Protein AF-A0A6V7K2Q7-F1 (afdb_monomer_lite)

Radius of gyration: 15.32 Å; chains: 1; bounding box: 31×34×26 Å

pLDDT: mean 84.27, std 11.24, range [61.12, 98.38]

Organism: NCBI:txid1563983

Sequence (59 aa):
VPPVAYYIPNFITDDEENEIMKYVNNAPQPKWTQLSHRRLQNWGGIPHQKGMIAEQIPS

Secondary structure (DSSP, 8-state):
--------TT-S-HHHHHHHHHHHHTS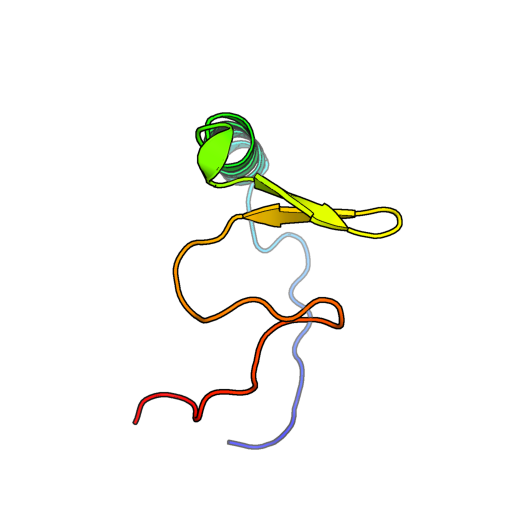-GGGEEEETTEEEE-SSS-EETTEEPP-PPP-

Structure (mmCIF, N/CA/C/O backbone):
data_AF-A0A6V7K2Q7-F1
#
_entry.id   AF-A0A6V7K2Q7-F1
#
loop_
_atom_site.group_PDB
_atom_site.id
_atom_site.type_symbol
_atom_site.label_atom_id
_atom_site.label_alt_id
_atom_site.label_comp_id
_atom_site.label_asym_id
_atom_site.label_entity_id
_atom_site.label_seq_id
_atom_site.pdbx_PDB_ins_code
_atom_site.Cartn_x
_atom_site.Cartn_y
_atom_site.Cartn_z
_atom_site.occupancy
_atom_site.B_iso_or_equiv
_atom_site.auth_seq_id
_atom_site.auth_comp_id
_atom_site.auth_asym_id
_atom_site.auth_atom_id
_atom_site.pdbx_PDB_model_num
ATOM 1 N N . VAL A 1 1 ? 0.978 -22.571 -13.148 1.00 61.12 1 VAL A N 1
ATOM 2 C CA . VAL A 1 1 ? -0.410 -22.246 -12.734 1.00 61.12 1 VAL A CA 1
ATOM 3 C C . VAL A 1 1 ? -1.102 -21.599 -13.931 1.00 61.12 1 VAL A C 1
ATOM 5 O O . VAL A 1 1 ? -0.429 -20.807 -14.584 1.00 61.12 1 VAL A O 1
ATOM 8 N N . PRO A 1 2 ? -2.344 -21.963 -14.305 1.00 63.84 2 PRO A N 1
ATOM 9 C CA . PRO A 1 2 ? -3.020 -21.321 -15.435 1.00 63.84 2 PRO A CA 1
ATOM 10 C C . PRO A 1 2 ? -3.161 -19.802 -15.200 1.00 63.84 2 PRO A C 1
ATOM 12 O O . PRO A 1 2 ? -3.315 -19.403 -14.044 1.00 63.84 2 PRO A O 1
ATOM 15 N N . PRO A 1 3 ? -3.129 -18.954 -16.247 1.00 74.12 3 PRO A N 1
ATOM 16 C CA . PRO A 1 3 ? -3.257 -17.501 -16.123 1.00 74.12 3 PRO A CA 1
ATOM 17 C C . PRO A 1 3 ? -4.731 -17.110 -15.962 1.00 74.12 3 PRO A C 1
ATOM 19 O O . PRO A 1 3 ? -5.330 -16.475 -16.826 1.00 74.12 3 PRO A O 1
ATOM 22 N N . VAL A 1 4 ? -5.343 -17.557 -14.872 1.00 83.69 4 VAL A N 1
ATOM 23 C CA . VAL A 1 4 ? -6.748 -17.295 -14.559 1.00 83.69 4 VAL A CA 1
ATOM 24 C C . VAL A 1 4 ? -6.827 -16.358 -13.363 1.00 83.69 4 VAL A C 1
ATOM 26 O O . VAL A 1 4 ? -6.204 -16.597 -12.331 1.00 83.69 4 VAL A O 1
ATOM 29 N N . ALA A 1 5 ? -7.573 -15.267 -13.521 1.00 85.69 5 ALA A N 1
ATOM 30 C CA . ALA A 1 5 ? -7.902 -14.353 -12.439 1.00 85.69 5 ALA A CA 1
ATOM 31 C C . ALA A 1 5 ? -9.266 -14.739 -11.860 1.00 85.69 5 ALA A C 1
ATOM 33 O O . ALA A 1 5 ? -10.214 -14.970 -12.611 1.00 85.69 5 ALA A O 1
ATOM 34 N N . TYR A 1 6 ? -9.364 -14.791 -10.533 1.00 86.81 6 TYR A N 1
ATOM 35 C CA . TYR A 1 6 ? -10.613 -15.053 -9.825 1.00 86.81 6 TYR A CA 1
ATOM 36 C C . TYR A 1 6 ? -11.079 -13.782 -9.128 1.00 86.81 6 TYR A C 1
ATOM 38 O O . TYR A 1 6 ? -10.294 -13.108 -8.463 1.00 86.81 6 TYR A O 1
ATOM 46 N N . TYR A 1 7 ? -12.363 -13.470 -9.275 1.00 90.00 7 TYR A N 1
ATOM 47 C CA . TYR A 1 7 ? -13.019 -12.425 -8.506 1.00 90.00 7 TYR A CA 1
ATOM 48 C C . TYR A 1 7 ? -13.817 -13.070 -7.378 1.00 90.00 7 TYR A C 1
ATOM 50 O O . TYR A 1 7 ? -14.657 -13.934 -7.632 1.00 90.00 7 TYR A O 1
ATOM 58 N N . ILE A 1 8 ? -13.549 -12.647 -6.144 1.00 94.69 8 ILE A N 1
ATOM 59 C CA . ILE A 1 8 ? -14.277 -13.096 -4.959 1.00 94.69 8 ILE A CA 1
ATOM 60 C C . ILE A 1 8 ? -14.941 -11.858 -4.345 1.00 94.69 8 ILE A C 1
ATOM 62 O O . ILE A 1 8 ? -14.233 -11.002 -3.810 1.00 94.69 8 ILE A O 1
ATOM 66 N N . PRO A 1 9 ? -16.272 -11.707 -4.460 1.00 95.50 9 PRO A N 1
ATOM 67 C CA . PRO A 1 9 ? -16.971 -10.581 -3.854 1.00 95.50 9 PRO A CA 1
ATOM 68 C C . PRO A 1 9 ? -16.924 -10.686 -2.329 1.00 95.50 9 PRO A C 1
ATOM 70 O O . PRO A 1 9 ? -16.997 -11.789 -1.790 1.00 95.50 9 PRO A O 1
ATOM 73 N N . ASN A 1 10 ? -16.844 -9.538 -1.649 1.00 95.56 10 ASN A N 1
ATOM 74 C CA . ASN A 1 10 ? -16.850 -9.439 -0.182 1.00 95.56 10 ASN A CA 1
ATOM 75 C C . ASN A 1 10 ? -15.830 -10.383 0.482 1.00 95.56 10 ASN A C 1
ATOM 77 O O . ASN A 1 10 ? -16.136 -11.051 1.464 1.00 95.56 10 ASN A O 1
ATOM 81 N N . PHE A 1 11 ? -14.635 -10.492 -0.112 1.00 96.44 11 PHE A N 1
ATOM 82 C CA . PHE A 1 11 ? -13.581 -11.384 0.379 1.00 96.44 11 PHE A CA 1
ATOM 83 C C . PHE A 1 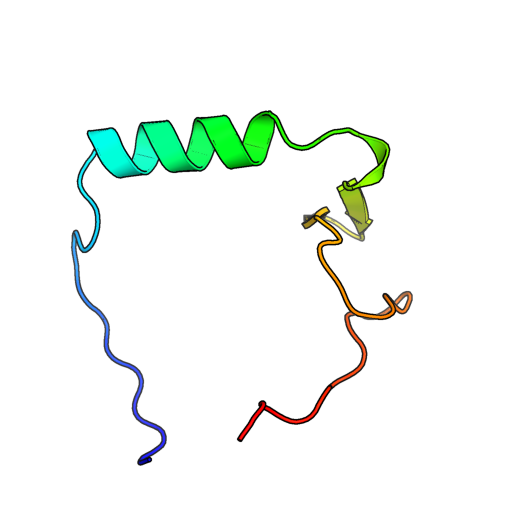11 ? -13.098 -11.014 1.787 1.00 96.44 11 PHE A C 1
ATOM 85 O O . PHE A 1 11 ? -12.713 -11.898 2.544 1.00 96.44 11 PHE A O 1
ATOM 92 N N . ILE A 1 12 ? -13.128 -9.721 2.114 1.00 97.31 12 ILE A N 1
ATOM 93 C CA . ILE A 1 12 ? -12.856 -9.204 3.454 1.00 97.31 12 ILE A CA 1
ATOM 94 C C . ILE A 1 12 ? -14.146 -8.677 4.077 1.00 97.31 12 ILE A C 1
ATOM 96 O O . ILE A 1 12 ? -15.055 -8.236 3.371 1.00 97.31 12 ILE A O 1
ATOM 100 N N . THR A 1 13 ? -14.201 -8.729 5.399 1.00 98.38 13 THR A N 1
ATOM 101 C CA . THR A 1 13 ? -15.249 -8.122 6.223 1.00 98.38 13 THR A CA 1
ATOM 102 C C . THR A 1 13 ? -14.998 -6.626 6.432 1.00 98.38 13 THR A C 1
ATOM 104 O O . THR A 1 13 ? -13.874 -6.146 6.273 1.00 98.38 13 THR A O 1
ATOM 107 N N . ASP A 1 14 ? -16.032 -5.887 6.842 1.00 98.25 14 ASP A N 1
ATOM 108 C CA . ASP A 1 14 ? -15.924 -4.447 7.126 1.00 98.25 14 ASP A CA 1
ATOM 109 C C . ASP A 1 14 ? -14.888 -4.148 8.231 1.00 98.25 14 ASP A C 1
ATOM 111 O O . ASP A 1 14 ? -14.170 -3.147 8.180 1.00 98.25 14 ASP A O 1
ATOM 115 N N . ASP A 1 15 ? -14.769 -5.026 9.233 1.00 98.38 15 ASP A N 1
ATOM 116 C CA . ASP A 1 15 ? -13.792 -4.882 10.319 1.00 98.38 15 ASP A CA 1
ATOM 117 C C . ASP A 1 15 ? -12.350 -5.061 9.815 1.00 98.38 15 ASP A C 1
ATOM 119 O O . ASP A 1 15 ? -11.470 -4.263 10.152 1.00 98.38 15 ASP A O 1
ATOM 123 N N . GLU A 1 16 ? -12.113 -6.056 8.953 1.00 98.38 16 GLU A N 1
ATOM 124 C CA . GLU A 1 16 ? -10.812 -6.266 8.305 1.00 98.38 16 GLU A CA 1
ATOM 125 C C . GLU A 1 16 ? -10.449 -5.097 7.382 1.00 98.38 16 GLU A C 1
ATOM 127 O O . GLU A 1 16 ? -9.299 -4.655 7.372 1.00 98.38 16 GLU A O 1
ATOM 132 N N . GLU A 1 17 ? -11.415 -4.548 6.637 1.00 97.81 17 GLU A N 1
ATOM 133 C CA . GLU A 1 17 ? -11.194 -3.355 5.814 1.00 97.81 17 GLU A CA 1
ATOM 134 C C . GLU A 1 17 ? -10.728 -2.170 6.673 1.00 97.81 17 GLU A C 1
ATOM 136 O O . GLU A 1 17 ? -9.714 -1.530 6.364 1.00 97.81 17 GLU A O 1
ATOM 141 N N . ASN A 1 18 ? -11.418 -1.910 7.786 1.00 98.19 18 ASN A N 1
ATOM 142 C CA . ASN A 1 18 ? -11.058 -0.848 8.724 1.00 98.19 18 ASN A CA 1
ATOM 143 C C . ASN A 1 18 ? -9.647 -1.040 9.299 1.00 98.19 18 ASN A C 1
ATOM 145 O O . ASN A 1 18 ? -8.867 -0.083 9.399 1.00 98.19 18 ASN A O 1
ATOM 149 N N . GLU A 1 19 ? -9.293 -2.274 9.655 1.00 98.19 19 GLU A N 1
ATOM 150 C CA . GLU A 1 19 ? -7.969 -2.614 10.164 1.00 98.19 19 GLU A CA 1
ATOM 151 C C . GLU A 1 19 ? -6.874 -2.402 9.104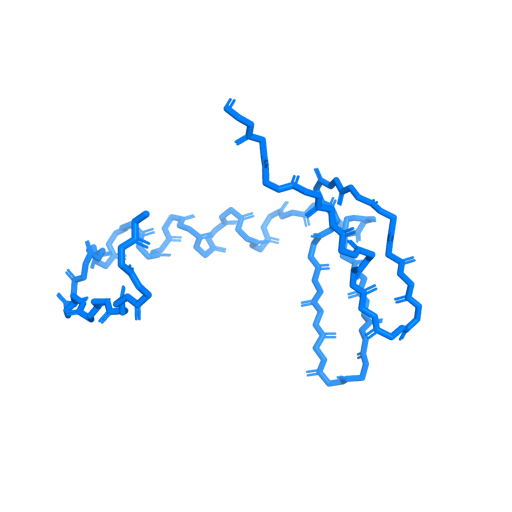 1.00 98.19 19 GLU A C 1
ATOM 153 O O . GLU A 1 19 ? -5.870 -1.730 9.373 1.00 98.19 19 GLU A O 1
ATOM 158 N N . ILE A 1 20 ? -7.083 -2.874 7.871 1.00 96.81 20 ILE A N 1
ATOM 159 C CA . ILE A 1 20 ? -6.159 -2.670 6.746 1.00 96.81 20 ILE A CA 1
ATOM 160 C C . ILE A 1 20 ? -5.945 -1.174 6.500 1.00 96.81 20 ILE A C 1
ATOM 162 O O . ILE A 1 20 ? -4.802 -0.712 6.412 1.00 96.81 20 ILE A O 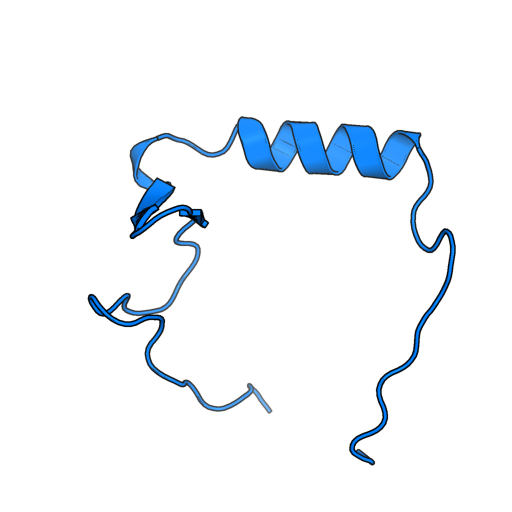1
ATOM 166 N N . MET A 1 21 ? -7.023 -0.389 6.447 1.00 96.69 21 MET A N 1
ATOM 167 C CA . MET A 1 21 ? -6.947 1.056 6.228 1.00 96.69 21 MET A CA 1
ATOM 168 C C . MET A 1 21 ? -6.174 1.770 7.340 1.00 96.69 21 MET A C 1
ATOM 170 O O . MET A 1 21 ? -5.381 2.678 7.063 1.00 96.69 21 MET A O 1
ATOM 174 N N . LYS A 1 22 ? -6.333 1.339 8.596 1.00 97.19 22 LYS A N 1
ATOM 175 C CA . LYS A 1 22 ? -5.539 1.838 9.725 1.00 97.19 22 LYS A CA 1
ATOM 176 C C . LYS A 1 22 ? -4.048 1.561 9.521 1.00 97.19 22 LYS A C 1
ATOM 178 O O . LYS A 1 22 ? -3.241 2.476 9.690 1.00 97.19 22 LYS A O 1
ATOM 183 N N . TYR A 1 23 ? -3.658 0.346 9.140 1.00 94.56 23 TYR A N 1
ATOM 184 C CA . TYR A 1 23 ? -2.248 0.016 8.899 1.00 94.56 23 TYR A CA 1
ATOM 185 C C . TYR A 1 23 ? -1.658 0.766 7.702 1.00 94.56 23 TYR A C 1
ATOM 187 O O . TYR A 1 23 ? -0.548 1.292 7.800 1.00 94.56 23 TYR A O 1
ATOM 195 N N . VAL A 1 24 ? -2.413 0.885 6.605 1.00 93.69 24 VAL A N 1
ATOM 196 C CA . VAL A 1 24 ? -2.002 1.653 5.425 1.00 93.69 24 VAL A CA 1
ATOM 197 C C . VAL A 1 24 ? -1.722 3.105 5.813 1.00 93.69 24 VAL A C 1
ATOM 199 O O . VAL A 1 24 ? -0.655 3.629 5.500 1.00 93.69 24 VAL A O 1
ATOM 202 N N . ASN A 1 25 ? -2.633 3.757 6.535 1.00 92.56 25 ASN A N 1
ATOM 203 C CA . ASN A 1 25 ? -2.484 5.170 6.889 1.00 92.56 25 ASN A CA 1
ATOM 204 C C . ASN A 1 25 ? -1.416 5.428 7.964 1.00 92.56 25 ASN A C 1
ATOM 206 O O . ASN A 1 25 ? -0.811 6.497 7.964 1.00 92.56 25 ASN A O 1
ATOM 210 N N . ASN A 1 26 ? -1.135 4.452 8.831 1.00 94.25 26 ASN A N 1
ATOM 211 C CA . ASN A 1 26 ? -0.097 4.557 9.862 1.00 94.25 26 ASN A CA 1
ATOM 212 C C . ASN A 1 26 ? 1.327 4.290 9.348 1.00 94.25 26 ASN A C 1
ATOM 214 O O . ASN A 1 26 ? 2.284 4.386 10.121 1.00 94.25 26 ASN A O 1
ATOM 218 N N . ALA A 1 27 ? 1.506 3.956 8.065 1.00 92.06 27 ALA A N 1
ATOM 219 C CA . ALA A 1 27 ? 2.841 3.802 7.504 1.00 92.06 27 ALA A CA 1
ATOM 220 C C . ALA A 1 27 ? 3.626 5.130 7.605 1.00 92.06 27 ALA A C 1
ATOM 222 O O . ALA A 1 27 ? 3.117 6.178 7.192 1.00 92.06 27 ALA A O 1
ATOM 223 N N . PRO A 1 28 ? 4.865 5.115 8.133 1.00 89.75 28 PRO A N 1
ATOM 224 C CA . PRO A 1 28 ? 5.635 6.332 8.375 1.00 89.75 28 PRO A CA 1
ATOM 225 C C . PRO A 1 28 ? 5.915 7.093 7.072 1.00 89.75 28 PRO A C 1
ATOM 227 O O . PRO A 1 28 ? 6.166 6.480 6.034 1.00 89.75 28 PRO A O 1
ATOM 230 N N . GLN A 1 29 ? 5.921 8.432 7.132 1.00 81.88 29 GLN A N 1
ATOM 231 C CA . GLN A 1 29 ? 6.074 9.303 5.954 1.00 81.88 29 GLN A CA 1
ATOM 232 C C . GLN A 1 29 ? 7.259 8.942 5.038 1.00 81.88 29 GLN A C 1
ATOM 234 O O . GLN A 1 29 ? 7.044 8.903 3.830 1.00 81.88 29 GLN A O 1
ATOM 239 N N . PRO A 1 30 ? 8.463 8.586 5.543 1.00 86.12 30 PRO A N 1
ATOM 240 C CA . PRO A 1 30 ? 9.584 8.194 4.684 1.00 86.12 30 PRO A CA 1
ATOM 241 C C . PRO A 1 30 ? 9.332 6.956 3.810 1.00 86.12 30 PRO A C 1
ATOM 243 O O . PRO A 1 30 ? 10.040 6.754 2.828 1.00 86.12 30 PRO A O 1
ATOM 246 N N . LYS A 1 31 ? 8.344 6.112 4.145 1.00 84.44 31 LYS A N 1
ATOM 247 C CA . LYS A 1 31 ? 7.962 4.970 3.300 1.00 84.44 31 LYS A CA 1
ATOM 248 C C . LYS A 1 31 ? 7.099 5.386 2.119 1.00 84.44 31 LYS A C 1
ATOM 250 O O . LYS A 1 31 ? 7.048 4.651 1.137 1.00 84.44 31 LYS A O 1
ATOM 255 N N . TRP A 1 32 ? 6.421 6.526 2.191 1.00 89.00 32 TRP A N 1
ATOM 256 C CA . TRP A 1 32 ? 5.560 6.995 1.118 1.00 89.00 32 TRP A CA 1
ATOM 257 C C . TRP A 1 32 ? 6.371 7.696 0.032 1.00 89.00 32 TRP A C 1
ATOM 259 O O . TRP A 1 32 ? 7.138 8.616 0.293 1.00 89.00 32 TRP A O 1
ATOM 269 N N . THR A 1 33 ? 6.167 7.285 -1.215 1.00 86.25 33 THR A N 1
ATOM 270 C CA . THR A 1 33 ? 6.683 7.979 -2.398 1.00 86.25 33 THR A CA 1
ATOM 271 C C . THR A 1 33 ? 5.517 8.481 -3.231 1.00 86.25 33 THR A C 1
ATOM 273 O O . THR A 1 33 ? 4.634 7.706 -3.608 1.00 86.25 33 THR A O 1
ATOM 276 N N . GLN A 1 34 ? 5.520 9.780 -3.521 1.00 86.75 34 GLN A N 1
ATOM 277 C CA . GLN A 1 34 ? 4.544 10.408 -4.400 1.00 86.75 34 GLN A CA 1
ATOM 278 C C . GLN A 1 34 ? 4.982 10.235 -5.858 1.00 86.75 34 GLN A C 1
ATOM 280 O O . GLN A 1 34 ? 6.113 10.542 -6.225 1.00 86.75 34 GLN A O 1
ATOM 285 N N . LEU A 1 35 ? 4.065 9.765 -6.695 1.00 82.38 35 LEU A N 1
ATOM 286 C CA . LEU A 1 35 ? 4.210 9.672 -8.144 1.00 82.38 35 LEU A CA 1
ATOM 287 C C . LEU A 1 35 ? 3.146 10.558 -8.808 1.00 82.38 35 LEU A C 1
ATOM 289 O O . LEU A 1 35 ? 2.320 11.181 -8.137 1.00 82.38 35 LEU A O 1
ATOM 293 N N . SER A 1 36 ? 3.110 10.591 -10.139 1.00 85.19 36 SER A N 1
ATOM 294 C CA . SER A 1 36 ? 2.027 11.262 -10.863 1.00 85.19 36 SER A CA 1
ATOM 295 C C . SER A 1 36 ? 0.675 10.635 -10.493 1.00 85.19 36 SER A C 1
ATOM 297 O O . SER A 1 36 ? 0.412 9.475 -10.819 1.00 85.19 36 SER A O 1
ATOM 299 N N . HIS A 1 37 ? -0.160 11.414 -9.796 1.00 87.62 37 HIS A N 1
ATOM 300 C CA . HIS A 1 37 ? -1.535 11.089 -9.379 1.00 87.62 37 HIS A CA 1
ATOM 301 C C . HIS A 1 37 ? -1.705 9.923 -8.395 1.00 87.62 37 HIS A C 1
ATOM 303 O O . HIS A 1 37 ? -2.826 9.474 -8.170 1.00 87.62 37 HIS A O 1
ATOM 309 N N . ARG A 1 38 ? -0.626 9.425 -7.785 1.00 86.81 38 ARG A N 1
ATOM 310 C CA . ARG A 1 38 ? -0.705 8.325 -6.815 1.00 86.81 38 ARG A CA 1
ATOM 311 C C . ARG A 1 38 ? 0.424 8.383 -5.799 1.00 86.81 38 ARG A C 1
ATOM 313 O O . ARG A 1 38 ? 1.413 9.081 -6.004 1.00 86.81 38 ARG A O 1
ATOM 320 N N . ARG A 1 39 ? 0.297 7.579 -4.749 1.00 87.88 39 ARG A N 1
ATOM 321 C CA . ARG A 1 39 ? 1.371 7.290 -3.796 1.00 87.88 39 ARG A CA 1
ATOM 322 C C . ARG A 1 39 ? 1.536 5.787 -3.624 1.00 87.88 39 ARG A C 1
ATOM 324 O O . ARG A 1 39 ? 0.561 5.052 -3.752 1.00 87.88 39 ARG A O 1
ATOM 331 N N . LEU A 1 40 ? 2.750 5.348 -3.323 1.00 87.50 40 LEU A N 1
ATOM 332 C CA . LEU A 1 40 ? 3.047 3.966 -2.943 1.00 87.50 40 LEU A CA 1
ATOM 333 C C . LEU A 1 40 ? 3.869 3.931 -1.659 1.00 87.50 40 LEU A C 1
ATOM 335 O O . LEU A 1 40 ? 4.526 4.918 -1.325 1.00 87.50 40 LEU A O 1
ATOM 339 N N . GLN A 1 41 ? 3.820 2.804 -0.953 1.00 89.12 41 GLN A N 1
ATOM 340 C CA . GLN A 1 41 ? 4.701 2.529 0.179 1.00 89.12 41 GLN A CA 1
ATOM 341 C C . GLN A 1 41 ? 5.869 1.656 -0.289 1.00 89.12 41 GLN A C 1
ATOM 343 O O . GLN A 1 41 ? 5.645 0.600 -0.877 1.00 89.12 41 GLN A O 1
ATOM 348 N N . ASN A 1 42 ? 7.104 2.064 -0.002 1.00 82.56 42 ASN A N 1
ATOM 349 C CA . ASN A 1 42 ? 8.291 1.250 -0.251 1.00 82.56 42 ASN A CA 1
ATOM 350 C C . ASN A 1 42 ? 8.489 0.258 0.906 1.00 82.56 42 ASN A C 1
ATOM 352 O O . ASN A 1 42 ? 8.900 0.650 2.000 1.00 82.56 42 ASN A O 1
ATOM 356 N N . TRP A 1 43 ? 8.206 -1.024 0.658 1.00 80.31 43 TRP A N 1
ATOM 357 C CA . TRP A 1 43 ? 8.463 -2.138 1.591 1.00 80.31 43 TRP A CA 1
ATOM 358 C C . TRP A 1 43 ? 9.572 -3.092 1.116 1.00 80.31 43 TRP A C 1
ATOM 360 O O . TRP A 1 43 ? 9.823 -4.108 1.755 1.00 80.31 43 TRP A O 1
ATOM 370 N N . GLY A 1 44 ? 10.240 -2.762 0.011 1.00 76.94 44 GLY A N 1
ATOM 371 C CA . GLY A 1 44 ? 11.256 -3.580 -0.652 1.00 76.94 44 GLY A CA 1
ATOM 372 C C . GLY A 1 44 ? 11.347 -3.224 -2.141 1.00 76.94 44 GLY A C 1
ATOM 373 O O . GLY A 1 44 ? 10.446 -2.570 -2.670 1.00 76.94 44 GLY A O 1
ATOM 374 N N . GLY A 1 45 ? 12.433 -3.632 -2.801 1.00 70.38 45 GLY A N 1
ATOM 375 C CA . GLY A 1 45 ? 12.723 -3.318 -4.206 1.00 70.38 45 GLY A CA 1
ATOM 376 C C . GLY A 1 45 ? 13.353 -1.936 -4.429 1.00 70.38 45 GLY A C 1
ATOM 377 O O . GLY A 1 45 ? 13.461 -1.116 -3.515 1.00 70.38 45 GLY A O 1
ATOM 378 N N . ILE A 1 46 ? 13.797 -1.677 -5.663 1.00 67.31 46 ILE A N 1
ATOM 379 C CA . ILE A 1 46 ? 14.412 -0.402 -6.069 1.00 67.31 46 ILE A CA 1
ATOM 380 C C . ILE A 1 46 ? 13.404 0.368 -6.939 1.00 67.31 46 ILE A C 1
ATOM 382 O O . ILE A 1 46 ? 13.173 -0.019 -8.090 1.00 67.31 46 ILE A O 1
ATOM 386 N N . PRO A 1 47 ? 12.771 1.441 -6.426 1.00 65.88 47 PRO A N 1
ATOM 387 C CA . PRO A 1 47 ? 11.847 2.241 -7.218 1.00 65.88 47 PRO A CA 1
ATOM 388 C C . PRO A 1 47 ? 12.600 3.003 -8.319 1.00 65.88 47 PRO A C 1
ATOM 390 O O . PRO A 1 47 ? 13.603 3.667 -8.071 1.00 65.88 47 PRO A O 1
ATOM 393 N N . HIS A 1 48 ? 12.087 2.94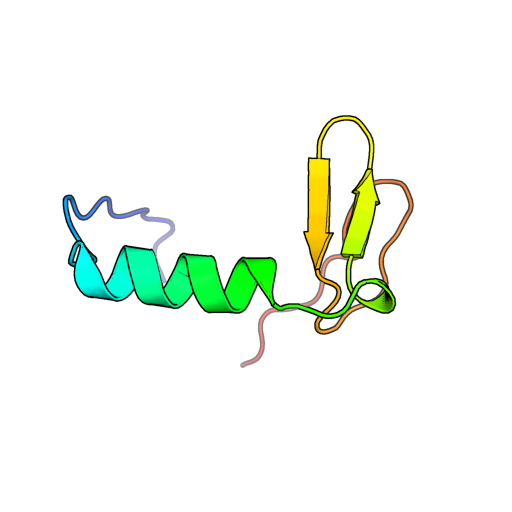2 -9.547 1.00 68.12 48 HIS A N 1
ATOM 394 C CA . HIS A 1 48 ? 12.494 3.783 -10.670 1.00 68.12 48 HIS A CA 1
ATOM 395 C C . HIS A 1 48 ? 11.420 4.855 -10.914 1.00 68.12 48 HIS A C 1
ATOM 397 O O . HIS A 1 48 ? 10.240 4.655 -10.628 1.00 68.12 48 HIS A O 1
ATOM 403 N N . GLN A 1 49 ? 11.773 5.980 -11.541 1.00 66.50 49 GLN A N 1
ATOM 404 C CA . GLN A 1 49 ? 10.833 7.080 -11.834 1.00 66.50 49 GLN A CA 1
ATOM 405 C C . GLN A 1 49 ? 9.586 6.646 -12.646 1.00 66.50 49 GLN A C 1
ATOM 407 O O . GLN A 1 49 ? 8.580 7.350 -12.680 1.00 66.50 49 GLN A O 1
ATOM 412 N N . LYS A 1 50 ? 9.640 5.475 -13.298 1.00 67.25 50 LYS A N 1
ATOM 413 C CA . LYS A 1 50 ? 8.559 4.900 -14.118 1.00 67.25 50 LYS A CA 1
ATOM 414 C C . LYS A 1 50 ? 7.835 3.707 -13.469 1.00 67.25 50 LYS A C 1
ATOM 416 O O . LYS A 1 50 ? 6.912 3.184 -14.083 1.00 67.25 50 LYS A O 1
ATOM 421 N N . GLY A 1 51 ? 8.204 3.286 -12.257 1.00 67.19 51 GLY A N 1
ATOM 422 C CA . GLY A 1 51 ? 7.601 2.136 -11.570 1.00 67.19 51 GLY A CA 1
ATOM 423 C C . GLY A 1 51 ? 8.613 1.312 -10.774 1.00 67.19 51 GLY A C 1
ATOM 424 O O . GLY A 1 51 ? 9.721 1.767 -10.513 1.00 67.19 51 GLY A O 1
ATOM 425 N N . MET A 1 52 ? 8.237 0.092 -10.398 1.00 69.56 52 MET A N 1
ATOM 426 C CA . MET A 1 52 ? 9.156 -0.863 -9.769 1.00 69.56 52 MET A CA 1
ATOM 427 C C . MET A 1 52 ? 9.994 -1.573 -10.837 1.00 69.56 52 MET A C 1
ATOM 429 O O . MET A 1 52 ? 9.498 -1.836 -11.935 1.00 69.56 52 MET A O 1
ATOM 433 N N . ILE A 1 53 ? 11.251 -1.892 -10.523 1.00 68.12 53 ILE A N 1
ATOM 434 C CA . ILE A 1 53 ? 12.033 -2.833 -11.333 1.00 68.12 53 ILE A CA 1
ATOM 435 C C . ILE A 1 53 ? 11.374 -4.213 -11.207 1.00 68.12 53 ILE A C 1
ATOM 437 O O . ILE A 1 53 ? 11.014 -4.627 -10.108 1.00 68.12 53 ILE A O 1
ATOM 441 N N . ALA A 1 54 ? 11.164 -4.897 -12.333 1.00 72.00 54 ALA A N 1
ATOM 442 C CA . ALA A 1 54 ? 10.586 -6.234 -12.330 1.0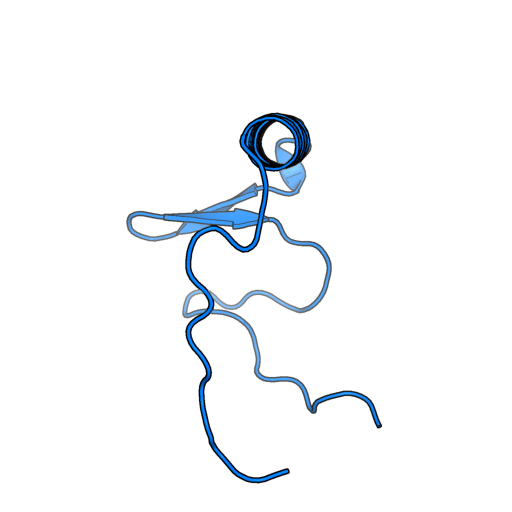0 72.00 54 ALA A CA 1
ATOM 443 C C . ALA A 1 54 ? 11.572 -7.225 -11.693 1.00 72.00 54 ALA A C 1
ATOM 445 O O . ALA A 1 54 ? 12.696 -7.376 -12.171 1.00 72.00 54 ALA A O 1
ATOM 446 N N . GLU A 1 55 ? 11.138 -7.904 -10.636 1.00 72.81 55 GLU A N 1
ATOM 447 C CA . GLU A 1 55 ? 11.889 -8.969 -9.970 1.00 72.81 55 GLU A CA 1
ATOM 448 C C . GLU A 1 55 ? 11.253 -10.328 -10.298 1.00 72.81 55 GLU A C 1
ATOM 450 O O . GLU A 1 55 ? 10.051 -10.414 -10.568 1.00 72.81 55 GLU A O 1
ATOM 455 N N . GLN A 1 56 ? 12.057 -11.397 -10.326 1.00 79.50 56 GLN A N 1
ATOM 456 C CA . GLN A 1 56 ? 11.511 -12.744 -10.497 1.00 79.50 56 GLN A CA 1
ATOM 457 C C . GLN A 1 56 ? 10.704 -13.141 -9.258 1.00 79.50 56 GLN A C 1
ATOM 459 O O . GLN A 1 56 ? 11.102 -12.849 -8.132 1.00 79.50 56 GLN A O 1
ATOM 464 N N . ILE A 1 57 ? 9.572 -13.819 -9.469 1.00 71.75 57 ILE A N 1
ATOM 465 C CA . ILE A 1 57 ? 8.757 -14.349 -8.371 1.00 71.75 57 ILE A CA 1
ATOM 466 C C . ILE A 1 57 ? 9.603 -15.375 -7.594 1.00 71.75 57 ILE A C 1
ATOM 468 O O . ILE A 1 57 ? 10.191 -16.250 -8.237 1.00 71.75 57 ILE A O 1
ATOM 472 N N . PRO A 1 58 ? 9.677 -15.289 -6.251 1.00 74.44 58 PRO A N 1
ATOM 473 C CA . PRO A 1 58 ? 10.380 -16.279 -5.442 1.00 74.44 58 PRO A CA 1
ATOM 474 C C . PRO A 1 58 ? 9.826 -17.689 -5.681 1.00 74.44 58 PRO A C 1
ATOM 476 O O . PRO A 1 58 ? 8.611 -17.867 -5.782 1.00 74.44 58 PRO A O 1
ATOM 479 N N . SER A 1 59 ? 10.730 -18.664 -5.780 1.00 70.75 59 SER A N 1
ATOM 480 C CA . SER A 1 59 ? 10.430 -20.097 -5.912 1.00 70.75 59 SER A CA 1
ATOM 481 C C . SER A 1 59 ? 9.840 -20.698 -4.645 1.00 70.75 59 SER A C 1
ATOM 483 O O . SER A 1 59 ? 10.395 -20.381 -3.568 1.00 70.75 59 SER A O 1
#

Foldseek 3Di:
DPPDDDDDPCPDDPVVVVVVVVVVVPQDPVQWDDAVVDIDGPPDADADNVGGDDDDDDD

InterPro domains:
  IPR032862 Alpha-ketoglutarate-dependent dioxygenase alkB homologue 6 [PTHR46030] (2-59)
  IPR037151 Alpha-ketoglutarate-dependent dioxygenase AlkB-like superfamily [G3DSA:2.60.120.590] (1-59)